Protein AF-A0A4D9DTS8-F1 (afdb_monomer_lite)

Radius of gyration: 18.16 Å; chains: 1; bounding box: 43×28×50 Å

Foldseek 3Di:
DCLQQVLLVVQLVCLCVCNFPNSDDDPLSVDGPLRDLVLLLQLQDPPDDLVSLCVSCVVSVHNGDSSNSVVSNVSSCVSLVVVVVVVVVVVVVVQVVVCVVVVHPDDDDDDDDDDPNVVRHPD

Organism: NCBI:txid55544

Structure (mmCIF, N/CA/C/O backbone):
data_AF-A0A4D9DTS8-F1
#
_entry.id   AF-A0A4D9DTS8-F1
#
loop_
_atom_site.group_PDB
_atom_site.id
_atom_site.type_symbol
_atom_site.label_atom_id
_atom_site.label_alt_id
_atom_site.label_comp_id
_atom_site.label_asym_id
_atom_site.label_entity_id
_atom_site.label_seq_id
_atom_site.pdbx_PDB_ins_code
_atom_site.Cartn_x
_atom_site.Cartn_y
_atom_site.Cartn_z
_atom_site.occupancy
_atom_site.B_iso_or_equiv
_atom_site.auth_seq_id
_atom_site.auth_comp_id
_atom_site.auth_asym_id
_atom_site.auth_atom_id
_atom_site.pdbx_PDB_model_num
ATOM 1 N N . MET A 1 1 ? 6.670 -9.315 1.916 1.00 65.88 1 MET A N 1
ATOM 2 C CA . MET A 1 1 ? 5.303 -8.903 2.324 1.00 65.88 1 MET A CA 1
ATOM 3 C C . MET A 1 1 ? 4.503 -8.641 1.056 1.00 65.88 1 MET A C 1
ATOM 5 O O . MET A 1 1 ? 5.071 -8.118 0.108 1.00 65.88 1 MET A O 1
ATOM 9 N N . TYR A 1 2 ? 3.218 -8.999 1.030 1.00 88.88 2 TYR A N 1
ATOM 10 C CA . TYR A 1 2 ? 2.423 -9.145 -0.199 1.00 88.88 2 TYR A CA 1
ATOM 11 C C . TYR A 1 2 ? 2.215 -7.872 -1.038 1.00 88.88 2 TYR A C 1
ATOM 13 O O . TYR A 1 2 ? 1.966 -7.985 -2.233 1.00 88.88 2 TYR A O 1
ATOM 21 N N . LEU A 1 3 ? 2.321 -6.671 -0.455 1.00 89.94 3 LEU A N 1
ATOM 22 C CA . LEU A 1 3 ? 2.078 -5.417 -1.188 1.00 89.94 3 LEU A CA 1
ATOM 23 C C . LEU A 1 3 ? 3.037 -5.232 -2.364 1.00 89.94 3 LEU A C 1
ATOM 25 O O . LEU A 1 3 ? 2.600 -4.887 -3.457 1.00 89.94 3 LEU A O 1
ATOM 29 N N . GLY A 1 4 ? 4.321 -5.529 -2.168 1.00 90.56 4 GLY A N 1
ATOM 30 C CA . GLY A 1 4 ? 5.299 -5.422 -3.246 1.00 90.56 4 GLY A CA 1
ATOM 31 C C . GLY A 1 4 ? 5.047 -6.418 -4.376 1.00 90.56 4 GLY A C 1
ATOM 32 O O . GLY A 1 4 ? 5.227 -6.087 -5.542 1.00 90.56 4 GLY A O 1
ATOM 33 N N . GLU A 1 5 ? 4.536 -7.606 -4.057 1.00 92.19 5 GLU A N 1
ATOM 34 C CA . GLU A 1 5 ? 4.154 -8.604 -5.058 1.00 92.19 5 GLU A CA 1
ATOM 35 C C . GLU A 1 5 ? 2.881 -8.197 -5.824 1.00 92.19 5 GLU A C 1
ATOM 37 O O . GLU A 1 5 ? 2.779 -8.437 -7.028 1.00 92.19 5 GLU A O 1
ATOM 42 N N . ILE A 1 6 ? 1.934 -7.517 -5.165 1.00 93.88 6 ILE A N 1
ATOM 43 C CA . ILE A 1 6 ? 0.775 -6.901 -5.831 1.00 93.88 6 ILE A CA 1
ATOM 44 C C . ILE A 1 6 ? 1.250 -5.821 -6.807 1.00 93.88 6 ILE A C 1
ATOM 46 O O . ILE A 1 6 ? 0.853 -5.849 -7.972 1.00 93.88 6 ILE A O 1
ATOM 50 N N . VAL A 1 7 ? 2.135 -4.920 -6.364 1.00 92.94 7 VAL A N 1
ATOM 51 C CA . VAL A 1 7 ? 2.742 -3.897 -7.230 1.00 92.94 7 VAL A CA 1
ATOM 52 C C . VAL A 1 7 ? 3.441 -4.560 -8.414 1.00 92.94 7 VAL A C 1
ATOM 54 O O . VAL A 1 7 ? 3.145 -4.223 -9.556 1.00 92.94 7 VAL A O 1
ATOM 57 N N . ARG A 1 8 ? 4.279 -5.578 -8.179 1.00 93.75 8 ARG A N 1
ATOM 58 C CA . ARG A 1 8 ? 4.989 -6.311 -9.239 1.00 93.75 8 ARG A CA 1
ATOM 59 C C . ARG A 1 8 ? 4.055 -6.823 -10.329 1.00 93.75 8 ARG A C 1
ATOM 61 O O . ARG A 1 8 ? 4.344 -6.666 -11.511 1.00 93.75 8 ARG A O 1
ATOM 68 N N . ARG A 1 9 ? 2.937 -7.439 -9.934 1.00 94.44 9 ARG A N 1
ATOM 69 C CA . ARG A 1 9 ? 1.952 -8.006 -10.865 1.00 94.44 9 ARG A CA 1
ATOM 70 C C . ARG A 1 9 ? 1.238 -6.929 -11.668 1.00 94.44 9 ARG A C 1
ATOM 72 O O . ARG A 1 9 ? 1.043 -7.118 -12.864 1.00 94.44 9 ARG A O 1
ATOM 79 N N . ILE A 1 10 ? 0.905 -5.802 -11.041 1.00 94.62 10 ILE A N 1
ATOM 80 C CA . ILE A 1 10 ? 0.331 -4.649 -11.744 1.00 94.62 10 ILE A CA 1
ATOM 81 C C . ILE A 1 10 ? 1.337 -4.102 -12.762 1.00 94.62 10 ILE A C 1
ATOM 83 O O . ILE A 1 10 ? 0.978 -3.893 -13.916 1.00 94.62 10 ILE A O 1
ATOM 87 N N . LEU A 1 11 ? 2.604 -3.933 -12.373 1.00 92.31 11 LEU A N 1
ATOM 88 C CA . LEU A 1 11 ? 3.646 -3.443 -13.277 1.00 92.31 11 LEU A CA 1
ATOM 89 C C . LEU A 1 11 ? 3.875 -4.399 -14.454 1.00 92.31 11 LEU A C 1
ATOM 91 O O . LEU A 1 11 ? 3.942 -3.936 -15.586 1.00 92.31 11 LEU A O 1
ATOM 95 N N . LEU A 1 12 ? 3.918 -5.717 -14.222 1.00 92.88 12 LEU A N 1
ATOM 96 C CA . LEU A 1 12 ? 4.011 -6.716 -15.296 1.00 92.88 12 LEU A CA 1
ATOM 97 C C . LEU A 1 12 ? 2.852 -6.614 -16.292 1.00 92.88 12 LEU A C 1
ATOM 99 O O . LEU A 1 12 ? 3.082 -6.659 -17.497 1.00 92.88 12 LEU A O 1
ATOM 103 N N . GLU A 1 13 ? 1.625 -6.457 -15.798 1.00 94.31 13 GLU A N 1
ATOM 104 C CA . GLU A 1 13 ? 0.429 -6.309 -16.630 1.00 94.31 13 GLU A CA 1
ATOM 105 C C . GLU A 1 13 ? 0.462 -5.006 -17.448 1.00 94.31 13 GLU A C 1
ATOM 107 O O . GLU A 1 13 ? 0.149 -4.997 -18.639 1.00 94.31 13 GLU A O 1
ATOM 112 N N . LEU A 1 14 ? 0.885 -3.897 -16.835 1.00 92.31 14 LEU A N 1
ATOM 113 C CA . LEU A 1 14 ? 1.051 -2.613 -17.521 1.00 92.31 14 LEU A CA 1
ATOM 114 C C . LEU A 1 14 ? 2.159 -2.674 -18.580 1.00 92.31 14 LEU A C 1
ATOM 116 O O . LEU A 1 14 ? 1.999 -2.126 -19.672 1.00 92.31 14 LEU A O 1
ATOM 120 N N . THR A 1 15 ? 3.255 -3.384 -18.303 1.00 91.75 15 THR A N 1
ATOM 121 C CA . THR A 1 15 ? 4.302 -3.651 -19.294 1.00 91.75 15 THR A CA 1
ATOM 122 C C . THR A 1 15 ? 3.789 -4.535 -20.425 1.00 91.75 15 THR A C 1
ATOM 124 O O . THR A 1 15 ? 4.039 -4.221 -21.582 1.00 91.75 15 THR A O 1
ATOM 127 N N . ALA A 1 16 ? 3.021 -5.589 -20.142 1.00 91.12 16 ALA A N 1
ATOM 128 C CA . ALA A 1 16 ? 2.430 -6.438 -21.180 1.00 91.12 16 ALA A CA 1
ATOM 129 C C . ALA A 1 16 ? 1.487 -5.652 -22.113 1.00 91.12 16 ALA A C 1
ATOM 131 O O . ALA A 1 16 ? 1.413 -5.940 -23.305 1.00 91.12 16 ALA A O 1
ATOM 132 N N . LYS A 1 17 ? 0.826 -4.612 -21.590 1.00 92.62 17 LYS A N 1
ATOM 133 C CA . LYS A 1 17 ? -0.008 -3.669 -22.357 1.00 92.62 17 LYS A CA 1
ATOM 134 C C . LYS A 1 17 ? 0.777 -2.574 -23.088 1.00 92.62 17 LYS A C 1
ATOM 136 O O . LYS A 1 17 ? 0.168 -1.744 -23.753 1.00 92.62 17 LYS A O 1
ATOM 141 N N . GLY A 1 18 ? 2.105 -2.541 -22.965 1.00 88.69 18 GLY A N 1
ATOM 142 C CA . GLY A 1 18 ? 2.956 -1.527 -23.595 1.00 88.69 18 GLY A CA 1
ATOM 143 C C . GLY A 1 18 ? 2.939 -0.155 -22.914 1.00 88.69 18 GLY A C 1
ATOM 144 O O . GLY A 1 18 ? 3.498 0.786 -23.466 1.00 88.69 18 GLY A O 1
ATOM 145 N N . LEU A 1 19 ? 2.331 -0.034 -21.728 1.00 89.25 19 LEU A N 1
ATOM 146 C CA . LEU A 1 19 ? 2.189 1.232 -20.992 1.00 89.25 19 LEU A CA 1
ATOM 147 C C . LEU A 1 19 ? 3.404 1.565 -20.115 1.00 89.25 19 LEU A C 1
ATOM 149 O O . LEU A 1 19 ? 3.557 2.706 -19.699 1.00 89.25 19 LEU A O 1
ATOM 153 N N . LEU A 1 20 ? 4.247 0.572 -19.822 1.00 88.94 20 LEU A N 1
ATOM 154 C CA . LEU A 1 20 ? 5.474 0.720 -19.036 1.00 88.94 20 LEU A CA 1
ATOM 155 C C . LEU A 1 20 ? 6.655 0.045 -19.727 1.00 88.94 20 LEU A C 1
ATOM 157 O O . LEU A 1 20 ? 6.481 -0.948 -20.440 1.00 88.94 20 LEU A O 1
ATOM 161 N N . PHE A 1 21 ? 7.862 0.559 -19.479 1.00 86.06 21 PHE A N 1
ATOM 162 C CA . PHE A 1 21 ? 9.140 -0.039 -19.901 1.00 86.06 21 PHE A CA 1
ATOM 163 C C . PHE A 1 21 ? 9.195 -0.366 -21.403 1.00 86.06 21 PHE A C 1
ATOM 165 O O . PHE A 1 21 ? 9.801 -1.353 -21.830 1.00 86.06 21 PHE A O 1
ATOM 172 N N . ARG A 1 22 ? 8.516 0.451 -22.223 1.00 84.81 22 ARG A N 1
ATOM 173 C CA . ARG A 1 22 ? 8.391 0.273 -23.684 1.00 84.81 22 ARG A CA 1
ATOM 174 C C . ARG A 1 22 ? 7.876 -1.117 -24.087 1.00 84.81 22 ARG A C 1
ATOM 176 O O . ARG A 1 22 ? 8.275 -1.656 -25.119 1.00 84.81 22 ARG A O 1
ATOM 183 N N . GLY A 1 23 ? 7.045 -1.727 -23.244 1.00 82.69 23 GLY A N 1
ATOM 184 C CA . GLY A 1 23 ? 6.477 -3.052 -23.482 1.00 82.69 23 GLY A CA 1
ATOM 185 C C . GLY A 1 23 ? 7.442 -4.222 -23.287 1.00 82.69 23 GLY A C 1
ATOM 186 O O . GLY A 1 23 ? 7.111 -5.352 -23.639 1.00 82.69 23 GLY A O 1
ATOM 187 N N . ARG A 1 24 ? 8.648 -3.983 -22.755 1.00 83.12 24 ARG A N 1
ATOM 188 C CA . ARG A 1 24 ? 9.663 -5.023 -22.552 1.00 83.12 24 ARG A CA 1
ATOM 189 C C . ARG A 1 24 ? 9.833 -5.304 -21.060 1.00 83.12 24 ARG A C 1
ATOM 191 O O . ARG A 1 24 ? 10.453 -4.498 -20.367 1.00 83.12 24 ARG A O 1
ATOM 198 N N . PRO A 1 25 ? 9.322 -6.435 -20.542 1.00 78.38 25 PRO A N 1
ATOM 199 C CA . PRO A 1 25 ? 9.526 -6.779 -19.143 1.00 78.38 25 PRO A CA 1
ATOM 200 C C . PRO A 1 25 ? 11.006 -7.063 -18.895 1.00 78.38 25 PRO A C 1
ATOM 202 O O . PRO A 1 25 ? 11.619 -7.876 -19.590 1.00 78.38 25 PRO A O 1
ATOM 205 N N . SER A 1 26 ? 11.587 -6.405 -17.891 1.00 82.94 26 SER A N 1
ATOM 206 C CA . SER A 1 26 ? 12.944 -6.728 -17.463 1.00 82.94 26 SER A CA 1
ATOM 207 C C . SER A 1 26 ? 12.963 -8.106 -16.777 1.00 82.94 26 SER A C 1
ATOM 209 O O . SER A 1 26 ? 11.991 -8.474 -16.105 1.00 82.94 26 SER A O 1
ATOM 211 N N . PRO A 1 27 ? 14.066 -8.873 -16.869 1.00 85.06 27 PRO A N 1
ATOM 212 C CA . PRO A 1 27 ? 14.201 -10.142 -16.147 1.00 85.06 27 PRO A CA 1
ATOM 213 C C . PRO A 1 27 ? 14.018 -9.973 -14.632 1.00 85.06 27 PRO A C 1
ATOM 215 O O . PRO A 1 27 ? 13.465 -10.839 -13.961 1.00 85.06 27 PRO A O 1
ATOM 218 N N . LYS A 1 28 ? 14.434 -8.815 -14.104 1.00 87.25 28 LYS A N 1
ATOM 219 C CA . LYS A 1 28 ? 14.284 -8.437 -12.697 1.00 87.25 28 LYS A CA 1
ATOM 220 C C . LYS A 1 28 ? 12.821 -8.275 -12.288 1.00 87.25 28 LYS A C 1
ATOM 222 O O . LYS A 1 28 ? 12.436 -8.759 -11.232 1.00 87.25 28 LYS A O 1
ATOM 227 N N . LEU A 1 29 ? 11.978 -7.686 -13.137 1.00 87.75 29 LEU A N 1
ATOM 228 C CA . LEU A 1 29 ? 10.546 -7.537 -12.852 1.00 87.75 29 LEU A CA 1
ATOM 229 C C . LEU A 1 29 ? 9.816 -8.893 -12.775 1.00 87.75 29 LEU A C 1
ATOM 231 O O . LEU A 1 29 ? 8.801 -9.036 -12.088 1.00 87.75 29 LEU A O 1
ATOM 235 N N . GLN A 1 30 ? 10.346 -9.914 -13.453 1.00 87.81 30 GLN A N 1
ATOM 236 C CA . GLN A 1 30 ? 9.820 -11.277 -13.387 1.00 87.81 30 GLN A CA 1
ATOM 237 C C . GLN A 1 30 ? 10.208 -12.004 -12.094 1.00 87.81 30 GLN A C 1
ATOM 239 O O . GLN A 1 30 ? 9.514 -12.949 -11.717 1.00 87.81 30 GLN A O 1
ATOM 244 N N . THR A 1 31 ? 11.251 -11.552 -11.390 1.00 90.25 31 THR A N 1
ATOM 245 C CA . THR A 1 31 ? 11.671 -12.118 -10.105 1.00 90.25 31 THR A CA 1
ATOM 246 C C . THR A 1 31 ? 10.621 -11.828 -9.023 1.00 90.25 31 THR A C 1
ATOM 248 O O . THR A 1 31 ? 10.352 -10.658 -8.738 1.00 90.25 31 THR A O 1
ATOM 251 N N . PRO A 1 32 ? 10.017 -12.861 -8.407 1.00 89.19 32 PRO A N 1
ATOM 252 C CA . PRO A 1 32 ? 9.108 -12.684 -7.277 1.00 89.19 32 PRO A CA 1
ATOM 253 C C . PRO A 1 32 ? 9.778 -11.943 -6.116 1.00 89.19 32 PRO A C 1
ATOM 255 O O . PRO A 1 32 ? 10.991 -12.040 -5.937 1.00 89.19 32 PRO A O 1
ATOM 258 N N . ASP A 1 33 ? 8.987 -11.210 -5.329 1.00 85.69 33 ASP A N 1
ATOM 259 C CA . ASP A 1 33 ? 9.443 -10.522 -4.108 1.00 85.69 33 ASP A CA 1
ATOM 260 C C . ASP A 1 33 ? 10.573 -9.484 -4.295 1.00 85.69 33 ASP A C 1
ATOM 262 O O . ASP A 1 33 ? 11.187 -9.040 -3.321 1.00 85.69 33 ASP A O 1
ATOM 266 N N . ILE A 1 34 ? 10.822 -9.027 -5.530 1.00 89.00 34 ILE A N 1
ATOM 267 C CA . ILE A 1 34 ? 11.806 -7.968 -5.809 1.00 89.00 34 ILE A CA 1
ATOM 268 C C . ILE A 1 34 ? 11.460 -6.644 -5.111 1.00 89.00 34 ILE A C 1
ATOM 270 O O . ILE A 1 34 ? 12.342 -5.933 -4.630 1.00 89.00 34 ILE A O 1
ATOM 274 N N . PHE A 1 35 ? 10.169 -6.329 -5.002 1.00 87.06 35 PHE A N 1
ATOM 275 C CA . PHE A 1 35 ? 9.694 -5.144 -4.300 1.00 87.06 35 PHE A CA 1
ATOM 276 C C . PHE A 1 35 ? 9.480 -5.464 -2.820 1.00 87.06 35 PHE A C 1
ATOM 278 O O . PHE A 1 35 ? 8.468 -6.028 -2.408 1.00 87.06 35 PHE A O 1
ATOM 285 N N . GLN A 1 36 ? 10.455 -5.100 -1.995 1.00 85.19 36 GLN A N 1
ATOM 286 C CA . GLN A 1 36 ? 10.352 -5.242 -0.544 1.00 85.19 36 GLN A CA 1
ATOM 287 C C . GLN A 1 36 ? 9.523 -4.109 0.075 1.00 85.19 36 GLN A C 1
ATOM 289 O O . GLN A 1 36 ? 9.410 -3.028 -0.488 1.00 85.19 36 GLN A O 1
ATOM 294 N N . THR A 1 37 ? 9.007 -4.306 1.290 1.00 79.69 37 THR A N 1
ATOM 295 C CA . THR A 1 37 ? 8.239 -3.275 2.018 1.00 79.69 37 THR A CA 1
ATOM 296 C C . THR A 1 37 ? 8.988 -1.943 2.123 1.00 79.69 37 THR A C 1
ATOM 298 O O . THR A 1 37 ? 8.391 -0.893 1.927 1.00 79.69 37 THR A O 1
ATOM 301 N N . LYS A 1 38 ? 10.309 -1.988 2.355 1.00 81.12 38 LYS A N 1
ATOM 302 C CA . LYS A 1 38 ? 11.164 -0.791 2.418 1.00 81.12 38 LYS A CA 1
ATOM 303 C C . LYS A 1 38 ? 11.102 0.053 1.143 1.00 81.12 38 LYS A C 1
ATOM 305 O O . LYS A 1 38 ? 11.179 1.266 1.218 1.00 81.12 38 LYS A O 1
ATOM 310 N N . PHE A 1 39 ? 10.938 -0.588 -0.011 1.00 82.12 39 PHE A N 1
ATOM 311 C CA . PHE A 1 39 ? 10.902 0.089 -1.299 1.00 82.12 39 PHE A CA 1
ATOM 312 C C . PHE A 1 39 ? 9.621 0.909 -1.470 1.00 82.12 39 PHE A C 1
ATOM 314 O O . PHE A 1 39 ? 9.694 2.035 -1.945 1.00 82.12 39 PHE A O 1
ATOM 321 N N . LEU A 1 40 ? 8.471 0.383 -1.027 1.00 81.06 40 LEU A N 1
ATOM 322 C CA . LEU A 1 40 ? 7.211 1.136 -1.027 1.00 81.06 40 LEU A CA 1
ATOM 323 C C . LEU A 1 40 ? 7.344 2.404 -0.174 1.00 81.06 40 LEU A C 1
ATOM 325 O O . LEU A 1 40 ? 7.103 3.503 -0.662 1.00 81.06 40 LEU A O 1
ATOM 329 N N . SER A 1 41 ? 7.858 2.258 1.051 1.00 81.75 41 SER A N 1
ATOM 330 C CA . SER A 1 41 ? 8.144 3.392 1.938 1.00 81.75 41 SER A CA 1
ATOM 331 C C . SER A 1 41 ? 9.104 4.407 1.306 1.00 81.75 41 SER A C 1
ATOM 333 O O . SER A 1 41 ? 8.884 5.611 1.399 1.00 81.75 41 SER A O 1
ATOM 335 N N . SER A 1 42 ? 10.157 3.934 0.632 1.00 81.69 42 SER A N 1
ATOM 336 C CA . SER A 1 42 ? 11.147 4.797 -0.014 1.00 81.69 42 SER A CA 1
ATOM 337 C C . SER A 1 42 ? 10.654 5.477 -1.287 1.00 81.69 42 SER A C 1
ATOM 339 O O . SER A 1 42 ? 11.237 6.483 -1.645 1.00 81.69 42 SER A O 1
ATOM 341 N N . ILE A 1 43 ? 9.641 4.972 -1.993 1.00 82.00 43 ILE A N 1
ATOM 342 C CA . ILE A 1 43 ? 9.098 5.637 -3.193 1.00 82.00 43 ILE A CA 1
ATOM 343 C C . ILE A 1 43 ? 8.034 6.672 -2.841 1.00 82.00 43 ILE A C 1
ATOM 345 O O . ILE A 1 43 ? 7.866 7.662 -3.556 1.00 82.00 43 ILE A O 1
ATOM 349 N N . GLU A 1 44 ? 7.316 6.450 -1.746 1.00 77.50 44 GLU A N 1
ATOM 350 C CA . GLU A 1 44 ? 6.203 7.304 -1.348 1.00 77.50 44 GLU A CA 1
ATOM 351 C C . GLU A 1 44 ? 6.621 8.470 -0.448 1.00 77.50 44 GLU A C 1
ATOM 353 O O . GLU A 1 44 ? 5.786 9.323 -0.161 1.00 77.50 44 GLU A O 1
ATOM 358 N N . SER A 1 45 ? 7.890 8.544 -0.024 1.00 77.62 45 SER A N 1
ATOM 359 C CA . SER A 1 45 ? 8.360 9.595 0.886 1.00 77.62 45 SER A CA 1
ATOM 360 C C . SER A 1 45 ? 8.137 10.996 0.306 1.00 77.62 45 SER A C 1
ATOM 362 O O . SER A 1 45 ? 8.528 11.306 -0.826 1.00 77.62 45 SER A O 1
ATOM 364 N N . ASP A 1 46 ? 7.541 11.862 1.121 1.00 63.69 46 ASP A N 1
ATOM 365 C CA . ASP A 1 46 ? 7.264 13.250 0.768 1.00 63.69 46 ASP A CA 1
ATOM 366 C C . ASP A 1 46 ? 8.553 14.009 0.418 1.00 63.69 46 ASP A C 1
ATOM 368 O O . ASP A 1 46 ? 9.604 13.821 1.032 1.00 63.69 46 ASP A O 1
ATOM 372 N N . GLY A 1 47 ? 8.481 14.866 -0.605 1.00 63.34 47 GLY A N 1
ATOM 373 C CA . GLY A 1 47 ? 9.617 15.679 -1.056 1.00 63.34 47 GLY A CA 1
ATOM 374 C C . GLY A 1 47 ? 10.652 14.953 -1.924 1.00 63.34 47 GLY A C 1
ATOM 375 O O . GLY A 1 47 ? 11.601 15.597 -2.373 1.00 63.34 47 GLY A O 1
ATOM 376 N N . LEU A 1 48 ? 10.479 13.657 -2.216 1.00 68.25 48 LEU A N 1
ATOM 377 C CA . LEU A 1 48 ? 11.350 12.962 -3.165 1.00 68.25 48 LEU A CA 1
ATOM 378 C C . LEU A 1 48 ? 11.214 13.546 -4.570 1.00 68.25 48 LEU A C 1
ATOM 380 O O . LEU A 1 48 ? 10.134 13.560 -5.171 1.00 68.25 48 LEU A O 1
ATOM 384 N N . ALA A 1 49 ? 12.346 13.972 -5.124 1.00 74.00 49 ALA A N 1
ATOM 385 C CA . ALA A 1 49 ? 12.430 14.313 -6.530 1.00 74.00 49 ALA A CA 1
ATOM 386 C C . ALA A 1 49 ? 12.221 13.042 -7.365 1.00 74.00 49 ALA A C 1
ATOM 388 O O . ALA A 1 49 ? 12.745 11.980 -7.027 1.00 74.00 49 ALA A O 1
ATOM 389 N N . LEU A 1 50 ? 11.542 13.150 -8.512 1.00 75.56 50 LEU A N 1
ATOM 390 C CA . LEU A 1 50 ? 11.348 12.021 -9.441 1.00 75.56 50 LEU A CA 1
ATOM 391 C C . LEU A 1 50 ? 12.666 11.310 -9.790 1.00 75.56 50 LEU A C 1
ATOM 393 O O . LEU A 1 50 ? 12.696 10.098 -9.969 1.00 75.56 50 LEU A O 1
ATOM 397 N N . ARG A 1 51 ? 13.779 12.052 -9.793 1.00 76.50 51 ARG A N 1
ATOM 398 C CA . ARG A 1 51 ? 15.131 11.523 -9.999 1.00 76.50 51 ARG A CA 1
ATOM 399 C C . ARG A 1 51 ? 15.553 10.487 -8.950 1.00 76.50 51 ARG A C 1
ATOM 401 O O . ARG A 1 51 ? 16.257 9.545 -9.291 1.00 76.50 51 ARG A O 1
ATOM 408 N N . GLN A 1 52 ? 15.142 10.651 -7.696 1.00 79.81 52 GLN A N 1
ATOM 409 C CA . GLN A 1 52 ? 15.442 9.695 -6.627 1.00 79.81 52 GLN A CA 1
ATOM 410 C C . GLN A 1 52 ? 14.603 8.424 -6.780 1.00 79.81 52 GLN A C 1
ATOM 412 O O . GLN A 1 52 ? 15.129 7.334 -6.601 1.00 79.81 52 GLN A O 1
ATOM 417 N N . VAL A 1 53 ? 13.341 8.545 -7.204 1.00 82.25 53 VAL A N 1
ATOM 418 C CA . VAL A 1 53 ? 12.500 7.383 -7.539 1.00 82.25 53 VAL A CA 1
ATOM 419 C C . VAL A 1 53 ? 13.111 6.594 -8.701 1.00 82.25 53 VAL A C 1
ATOM 421 O O . VAL A 1 53 ? 13.217 5.372 -8.609 1.00 82.25 53 VAL A O 1
ATOM 424 N N . CYS A 1 54 ? 13.594 7.280 -9.747 1.00 83.06 54 CYS A N 1
ATOM 425 C CA . CYS A 1 54 ? 14.345 6.637 -10.828 1.00 83.06 54 CYS A CA 1
ATOM 426 C C . CYS A 1 54 ? 15.577 5.892 -10.295 1.00 83.06 54 CYS A C 1
ATOM 428 O O . CYS A 1 54 ? 15.768 4.734 -10.642 1.00 83.06 54 CYS A O 1
ATOM 430 N N . ALA A 1 55 ? 16.377 6.517 -9.423 1.00 84.69 55 ALA A N 1
ATOM 431 C CA . ALA A 1 55 ? 17.576 5.891 -8.863 1.00 84.69 55 ALA A CA 1
ATOM 432 C C . ALA A 1 55 ? 17.252 4.616 -8.064 1.00 84.69 55 ALA A C 1
ATOM 434 O O . ALA A 1 55 ? 17.897 3.591 -8.258 1.00 84.69 55 ALA A O 1
ATOM 435 N N . ILE A 1 56 ? 16.207 4.636 -7.230 1.00 85.38 56 ILE A N 1
ATOM 436 C CA . ILE A 1 56 ? 15.773 3.453 -6.467 1.00 85.38 56 ILE A CA 1
ATOM 437 C C . ILE A 1 56 ? 15.310 2.332 -7.419 1.00 85.38 56 ILE A C 1
ATOM 439 O O . ILE A 1 56 ? 15.578 1.152 -7.188 1.00 85.38 56 ILE A O 1
ATOM 443 N N . LEU A 1 57 ? 14.617 2.675 -8.507 1.00 86.00 57 LEU A N 1
ATOM 444 C CA . LEU A 1 57 ? 14.193 1.710 -9.526 1.00 86.00 57 LEU A CA 1
ATOM 445 C C . LEU A 1 57 ? 15.383 1.123 -10.301 1.00 86.00 57 LEU A C 1
ATOM 447 O O . LEU A 1 57 ? 15.421 -0.085 -10.549 1.00 86.00 57 LEU A O 1
ATOM 451 N N . GLU A 1 58 ? 16.375 1.948 -10.625 1.00 86.19 58 GLU A N 1
ATOM 452 C CA . GLU A 1 58 ? 17.625 1.519 -11.253 1.00 86.19 58 GLU A CA 1
ATOM 453 C C . GLU A 1 58 ? 18.443 0.600 -10.334 1.00 86.19 58 GLU A C 1
ATOM 455 O O . GLU A 1 58 ? 18.977 -0.404 -10.807 1.00 86.19 58 GLU A O 1
ATOM 460 N N . GLU A 1 59 ? 18.475 0.857 -9.021 1.00 85.88 59 GLU A N 1
ATOM 461 C CA . GL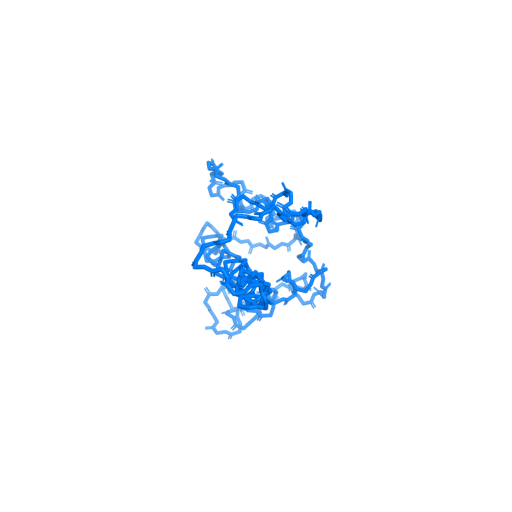U A 1 59 ? 19.102 -0.026 -8.022 1.00 85.88 59 GLU A CA 1
ATOM 462 C C . GLU A 1 59 ? 18.447 -1.416 -7.967 1.00 85.88 59 GLU A C 1
ATOM 464 O O . GLU A 1 59 ? 19.120 -2.421 -7.725 1.00 85.88 59 GLU A O 1
ATOM 469 N N . LEU A 1 60 ? 17.145 -1.508 -8.257 1.00 83.75 60 LEU A N 1
ATOM 470 C CA . LEU A 1 60 ? 16.453 -2.790 -8.427 1.00 83.75 60 LEU A CA 1
ATOM 471 C C . LEU A 1 60 ? 16.758 -3.475 -9.772 1.00 83.75 60 LEU A C 1
ATOM 473 O O . LEU A 1 60 ? 16.306 -4.596 -10.022 1.00 83.75 60 LEU A O 1
ATOM 477 N N . GLY A 1 61 ? 17.541 -2.838 -10.642 1.00 84.19 61 GLY A N 1
ATOM 478 C CA . GLY A 1 61 ? 17.855 -3.318 -11.983 1.00 84.19 61 GLY A CA 1
ATOM 479 C C . GLY A 1 61 ? 16.705 -3.123 -12.971 1.00 84.19 61 GLY A C 1
ATOM 480 O O . GLY A 1 61 ? 16.566 -3.906 -13.915 1.00 84.19 61 GLY A O 1
ATOM 481 N N . LEU A 1 62 ? 15.854 -2.119 -12.742 1.00 85.25 62 LEU A N 1
ATOM 482 C CA . LEU A 1 62 ? 14.804 -1.711 -13.668 1.00 85.25 62 LEU A CA 1
ATOM 483 C C . LEU A 1 62 ? 15.280 -0.481 -14.442 1.00 85.25 62 LEU A C 1
ATOM 485 O O . LEU A 1 62 ? 15.575 0.557 -13.861 1.00 85.25 62 LEU A O 1
ATOM 489 N N . HIS A 1 63 ? 15.342 -0.589 -15.767 1.00 81.50 63 HIS A N 1
ATOM 490 C CA . HIS A 1 63 ? 15.601 0.568 -16.619 1.00 81.50 63 HIS A CA 1
ATOM 491 C C . HIS A 1 63 ? 14.298 1.331 -16.830 1.00 81.50 63 HIS A C 1
ATOM 493 O O . HIS A 1 63 ? 13.421 0.867 -17.561 1.00 81.50 63 HIS A O 1
ATOM 499 N N . VAL A 1 64 ? 14.178 2.477 -16.166 1.00 83.44 64 VAL A N 1
ATOM 500 C CA . VAL A 1 64 ? 12.948 3.272 -16.120 1.00 83.44 64 VAL A CA 1
ATOM 501 C C . VAL A 1 64 ? 13.182 4.662 -16.695 1.00 83.44 64 VAL A C 1
ATOM 503 O O . VAL A 1 64 ? 14.255 5.243 -16.549 1.00 83.44 64 VAL A O 1
ATOM 506 N N . THR A 1 65 ? 12.177 5.209 -17.370 1.00 85.19 65 THR A N 1
ATOM 507 C CA . THR A 1 65 ? 12.151 6.630 -17.733 1.00 85.19 65 THR A CA 1
ATOM 508 C C . THR A 1 65 ? 11.542 7.459 -16.599 1.00 85.19 65 THR A C 1
ATOM 510 O O . THR A 1 65 ? 10.893 6.921 -15.703 1.00 85.19 65 THR A O 1
ATOM 513 N N . CYS A 1 66 ? 11.701 8.787 -16.634 1.00 80.38 66 CYS A N 1
ATOM 514 C CA . CYS A 1 66 ? 11.019 9.666 -15.676 1.00 80.38 66 CYS A CA 1
ATOM 515 C C . CYS A 1 66 ? 9.489 9.494 -15.712 1.00 80.38 66 CYS A C 1
ATOM 517 O O . CYS A 1 66 ? 8.851 9.600 -14.669 1.00 80.38 66 CYS A O 1
ATOM 519 N N . GLU A 1 67 ? 8.913 9.208 -16.885 1.00 84.88 67 GLU A N 1
ATOM 520 C CA . GLU A 1 67 ? 7.476 8.947 -17.048 1.00 84.88 67 GLU A CA 1
ATOM 521 C C . GLU A 1 67 ? 7.065 7.612 -16.413 1.00 84.88 67 GLU A C 1
ATOM 523 O O . GLU A 1 67 ? 6.086 7.564 -15.668 1.00 84.88 67 GLU A O 1
ATOM 528 N N . ASP A 1 68 ? 7.855 6.549 -16.623 1.00 87.81 68 ASP A N 1
ATOM 529 C CA . ASP A 1 68 ? 7.627 5.254 -15.968 1.00 87.81 68 ASP A CA 1
ATOM 530 C C . ASP A 1 68 ? 7.644 5.405 -14.437 1.00 87.81 68 ASP A C 1
ATOM 532 O O . ASP A 1 68 ? 6.808 4.830 -13.744 1.00 87.81 68 ASP A O 1
ATOM 536 N N . SER A 1 69 ? 8.562 6.213 -13.895 1.00 86.31 69 SER A N 1
ATOM 537 C CA . SER A 1 69 ? 8.688 6.444 -12.449 1.00 86.31 69 SER A CA 1
ATOM 538 C C . SER A 1 69 ? 7.459 7.108 -11.828 1.00 86.31 69 SER A C 1
ATOM 540 O O . SER A 1 69 ? 7.117 6.801 -10.685 1.00 86.31 69 SER A O 1
ATOM 542 N N . VAL A 1 70 ? 6.770 7.986 -12.567 1.00 88.31 70 VAL A N 1
ATOM 543 C CA . VAL A 1 70 ? 5.501 8.582 -12.117 1.00 88.31 70 VAL A CA 1
ATOM 544 C C . VAL A 1 70 ? 4.432 7.498 -12.009 1.00 88.31 70 VAL A C 1
ATOM 546 O O . VAL A 1 70 ? 3.814 7.348 -10.960 1.00 88.31 70 VAL A O 1
ATOM 549 N N . LEU A 1 71 ? 4.266 6.689 -13.058 1.00 89.69 71 LEU A N 1
ATOM 550 C CA . LEU A 1 71 ? 3.297 5.591 -13.074 1.00 89.69 71 LEU A CA 1
ATOM 551 C C . LEU A 1 71 ? 3.574 4.553 -11.982 1.00 89.69 71 LEU A C 1
ATOM 553 O O . LEU A 1 71 ? 2.648 4.101 -11.311 1.00 89.69 71 LEU A O 1
ATOM 557 N N . VAL A 1 72 ? 4.840 4.188 -11.768 1.00 90.06 72 VAL A N 1
ATOM 558 C CA . VAL A 1 72 ? 5.215 3.256 -10.698 1.00 90.06 72 VAL A CA 1
ATOM 559 C C . VAL A 1 72 ? 4.850 3.826 -9.327 1.00 90.06 72 VAL A C 1
ATOM 561 O O . VAL A 1 72 ? 4.295 3.100 -8.501 1.00 90.06 72 VAL A O 1
ATOM 564 N N . ARG A 1 73 ? 5.107 5.118 -9.087 1.00 88.88 73 ARG A N 1
ATOM 565 C CA . ARG A 1 73 ? 4.735 5.783 -7.833 1.00 88.88 73 ARG A CA 1
ATOM 566 C C . ARG A 1 73 ? 3.222 5.770 -7.607 1.00 88.88 73 ARG A C 1
ATOM 568 O O . ARG A 1 73 ? 2.792 5.407 -6.517 1.00 88.88 73 ARG A O 1
ATOM 575 N N . GLU A 1 74 ? 2.432 6.095 -8.627 1.00 90.44 74 GLU A N 1
ATOM 576 C CA . GLU A 1 74 ? 0.963 6.058 -8.558 1.00 90.44 74 GLU A CA 1
ATOM 577 C C . GLU A 1 74 ? 0.441 4.652 -8.224 1.00 90.44 74 GLU A C 1
ATOM 579 O O . GLU A 1 74 ? -0.447 4.482 -7.386 1.00 90.44 74 GLU A O 1
ATOM 584 N N . VAL A 1 75 ? 1.028 3.613 -8.830 1.00 92.38 75 VAL A N 1
ATOM 585 C CA . VAL A 1 75 ? 0.674 2.218 -8.529 1.00 92.38 75 VAL A CA 1
ATOM 586 C C . VAL A 1 75 ? 0.992 1.864 -7.075 1.00 92.38 75 VAL A C 1
ATOM 588 O O . VAL A 1 75 ? 0.152 1.248 -6.413 1.00 92.38 75 VAL A O 1
ATOM 591 N N . CYS A 1 76 ? 2.168 2.245 -6.567 1.00 90.56 76 CYS A N 1
ATOM 592 C CA . CYS A 1 76 ? 2.532 2.032 -5.163 1.00 90.56 76 CYS A CA 1
ATOM 593 C C . CYS A 1 76 ? 1.511 2.693 -4.228 1.00 90.56 76 CYS A C 1
ATOM 595 O O . CYS A 1 76 ? 0.888 1.991 -3.426 1.00 90.56 76 CYS A O 1
ATOM 597 N N . GLN A 1 77 ? 1.232 3.984 -4.440 1.00 89.56 77 GLN A N 1
ATOM 598 C CA . GLN A 1 77 ? 0.299 4.758 -3.619 1.00 89.56 77 GLN A CA 1
ATOM 599 C C . GLN A 1 77 ? -1.110 4.164 -3.632 1.00 89.56 77 GLN A C 1
ATOM 601 O O . GLN A 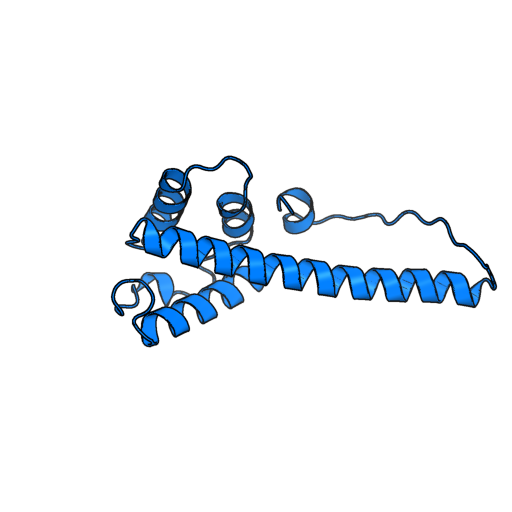1 77 ? -1.745 4.027 -2.586 1.00 89.56 77 GLN A O 1
ATOM 606 N N . ALA A 1 78 ? -1.612 3.751 -4.799 1.00 92.81 78 ALA A N 1
ATOM 607 C CA . ALA A 1 78 ? -2.925 3.123 -4.907 1.00 92.81 78 ALA A CA 1
ATOM 608 C C . ALA A 1 78 ? -3.004 1.809 -4.108 1.00 92.81 78 ALA A C 1
ATOM 610 O O . ALA A 1 78 ? -3.995 1.544 -3.417 1.00 92.81 78 ALA A O 1
ATOM 611 N N . VAL A 1 79 ? -1.956 0.983 -4.177 1.00 92.62 79 VAL A N 1
ATOM 612 C CA . VAL A 1 79 ? -1.885 -0.290 -3.450 1.00 92.62 79 VAL A CA 1
ATOM 613 C C . VAL A 1 79 ? -1.776 -0.059 -1.943 1.00 92.62 79 VAL A C 1
ATOM 615 O O . VAL A 1 79 ? -2.516 -0.698 -1.185 1.00 92.62 79 VAL A O 1
ATOM 618 N N . ALA A 1 80 ? -0.900 0.849 -1.510 1.00 90.38 80 ALA A N 1
ATOM 619 C CA . ALA A 1 80 ? -0.700 1.182 -0.107 1.00 90.38 80 ALA A CA 1
ATOM 620 C C . ALA A 1 80 ? -1.957 1.798 0.516 1.00 90.38 80 ALA A C 1
ATOM 622 O O . ALA A 1 80 ? -2.446 1.308 1.537 1.00 90.38 80 ALA A O 1
ATOM 623 N N . ARG A 1 81 ? -2.571 2.777 -0.159 1.00 91.25 81 ARG A N 1
ATOM 624 C CA . ARG A 1 81 ? -3.818 3.415 0.281 1.00 91.25 81 ARG A CA 1
ATOM 625 C C . ARG A 1 81 ? -4.946 2.409 0.455 1.00 91.25 81 ARG A C 1
ATOM 627 O O . ARG A 1 81 ? -5.645 2.433 1.466 1.00 91.25 81 ARG A O 1
ATOM 634 N N . ARG A 1 82 ? -5.117 1.488 -0.499 1.00 94.94 82 ARG A N 1
ATOM 635 C CA . ARG A 1 82 ? -6.125 0.426 -0.380 1.00 94.94 82 ARG A CA 1
ATOM 636 C C . ARG A 1 82 ? -5.846 -0.472 0.827 1.00 94.94 82 ARG A C 1
ATOM 638 O O . ARG A 1 82 ? -6.778 -0.841 1.537 1.00 94.94 82 ARG A O 1
ATOM 645 N N . ALA A 1 83 ? -4.584 -0.827 1.067 1.00 92.25 83 ALA A N 1
ATOM 646 C CA . ALA A 1 83 ? -4.207 -1.636 2.223 1.00 92.25 83 ALA A CA 1
ATOM 647 C C . ALA A 1 83 ? -4.520 -0.918 3.547 1.00 92.25 83 ALA A C 1
ATOM 649 O O . ALA A 1 83 ? -5.106 -1.527 4.445 1.00 92.25 83 ALA A O 1
ATOM 650 N N . ALA A 1 84 ? -4.211 0.378 3.638 1.00 91.62 84 ALA A N 1
ATOM 651 C CA . ALA A 1 84 ? -4.527 1.211 4.794 1.00 91.62 84 ALA A CA 1
ATOM 652 C C . ALA A 1 84 ? -6.043 1.313 5.031 1.00 91.62 84 ALA A C 1
ATOM 654 O O . ALA A 1 84 ? -6.502 1.124 6.154 1.00 91.62 84 ALA A O 1
ATOM 655 N N . GLN A 1 85 ? -6.842 1.520 3.979 1.00 94.69 85 GLN A N 1
ATOM 656 C CA . GLN A 1 85 ? -8.305 1.590 4.078 1.00 94.69 85 GLN A CA 1
ATOM 657 C C . GLN A 1 85 ? -8.934 0.273 4.543 1.00 94.69 85 GLN A C 1
ATOM 659 O O . GLN A 1 85 ? -9.814 0.285 5.401 1.00 94.69 85 GLN A O 1
ATOM 664 N N . LEU A 1 86 ? -8.472 -0.865 4.015 1.00 95.88 86 LEU A N 1
ATOM 665 C CA . LEU A 1 86 ? -8.942 -2.183 4.452 1.00 95.88 86 LEU A CA 1
ATOM 666 C C . LEU A 1 86 ? -8.593 -2.443 5.923 1.00 95.88 86 LEU A C 1
ATOM 668 O O . LEU A 1 86 ? -9.426 -2.950 6.673 1.00 95.88 86 LEU A O 1
ATOM 672 N N . CYS A 1 87 ? -7.389 -2.052 6.349 1.00 94.31 87 CYS A N 1
ATOM 673 C CA . CYS A 1 87 ? -6.983 -2.121 7.751 1.00 94.31 87 CYS A CA 1
ATOM 674 C C . CYS A 1 87 ? -7.863 -1.217 8.632 1.00 94.31 87 CYS A C 1
ATOM 676 O O . CYS A 1 87 ? -8.396 -1.665 9.647 1.00 94.31 87 CYS A O 1
ATOM 678 N N . GLY A 1 88 ? -8.091 0.028 8.206 1.00 95.19 88 GLY A N 1
ATOM 679 C CA . GLY A 1 88 ? -8.941 0.989 8.903 1.00 95.19 88 GLY A CA 1
ATOM 680 C C . GLY A 1 88 ? -10.382 0.505 9.060 1.00 95.19 88 GLY A C 1
ATOM 681 O O . GLY A 1 88 ? -10.941 0.621 10.145 1.00 95.19 88 GLY A O 1
ATOM 682 N N . ALA A 1 89 ? -10.962 -0.113 8.027 1.00 97.44 89 ALA A N 1
ATOM 683 C CA . ALA A 1 89 ? -12.297 -0.707 8.102 1.00 97.44 89 ALA A CA 1
ATOM 684 C C . ALA A 1 89 ? -12.374 -1.838 9.143 1.00 97.44 89 ALA A C 1
ATOM 686 O O . ALA A 1 89 ? -13.345 -1.922 9.894 1.00 97.44 89 ALA A O 1
ATOM 687 N N . ALA A 1 90 ? -11.338 -2.680 9.232 1.00 96.56 90 ALA A N 1
ATOM 688 C CA . ALA A 1 90 ? -11.273 -3.738 10.237 1.00 96.56 90 ALA A CA 1
ATOM 689 C C . ALA A 1 90 ? -11.174 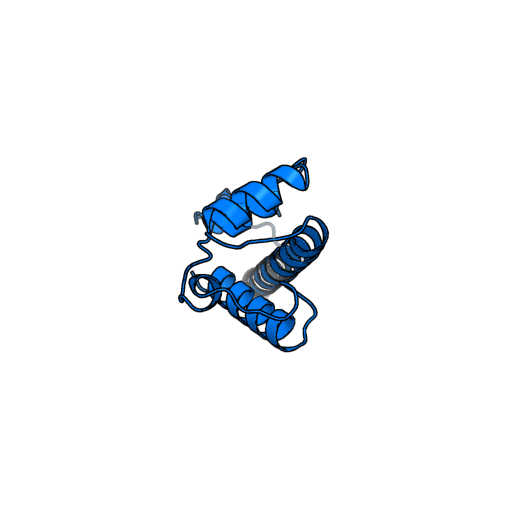-3.169 11.662 1.00 96.56 90 ALA A C 1
ATOM 691 O O . ALA A 1 90 ? -11.908 -3.602 12.551 1.00 96.56 90 ALA A O 1
ATOM 692 N N . VAL A 1 91 ? -10.315 -2.167 11.880 1.00 96.50 91 VAL A N 1
ATOM 693 C CA . VAL A 1 91 ? -10.194 -1.492 13.182 1.00 96.50 91 VAL A CA 1
ATOM 694 C C . VAL A 1 91 ? -11.503 -0.794 13.556 1.00 96.50 91 VAL A C 1
ATOM 696 O O . VAL A 1 91 ? -11.964 -0.945 14.686 1.00 96.50 91 VAL A O 1
ATOM 699 N N . ALA A 1 92 ? -12.142 -0.101 12.611 1.00 97.06 92 ALA A N 1
ATOM 700 C CA . ALA A 1 92 ? -13.436 0.541 12.821 1.00 97.06 92 ALA A CA 1
ATOM 701 C C . ALA A 1 92 ? -14.504 -0.473 13.253 1.00 97.06 92 ALA A C 1
ATOM 703 O O . ALA A 1 92 ? -15.200 -0.235 14.235 1.00 97.06 92 ALA A O 1
ATOM 704 N N . ALA A 1 93 ? -14.581 -1.636 12.596 1.00 98.00 93 ALA A N 1
ATOM 705 C CA . ALA A 1 93 ? -15.518 -2.693 12.970 1.00 98.00 93 ALA A CA 1
ATOM 706 C C . ALA A 1 93 ? -15.274 -3.225 14.395 1.00 98.00 93 ALA A C 1
ATOM 708 O O . ALA A 1 93 ? -16.225 -3.456 15.141 1.00 98.00 93 ALA A O 1
ATOM 709 N N . VAL A 1 94 ? -14.011 -3.393 14.802 1.00 98.00 94 VAL A N 1
ATOM 710 C CA . VAL A 1 94 ? -13.662 -3.836 16.164 1.00 98.00 94 VAL A CA 1
ATOM 711 C C . VAL A 1 94 ? -14.054 -2.788 17.205 1.00 98.00 94 VAL A C 1
ATOM 713 O O . VAL A 1 94 ? -14.679 -3.126 18.210 1.00 98.00 94 VAL A O 1
ATOM 716 N N . VAL A 1 95 ? -13.708 -1.520 16.971 1.00 97.50 95 VAL A N 1
ATOM 717 C CA . VAL A 1 95 ? -14.027 -0.416 17.888 1.00 97.50 95 VAL A CA 1
ATOM 718 C C . VAL A 1 95 ? -15.539 -0.237 18.015 1.00 97.50 95 VAL A C 1
ATOM 720 O O . VAL A 1 95 ? -16.049 -0.120 19.130 1.00 97.50 95 VAL A O 1
ATOM 723 N N . GLU A 1 96 ? -16.263 -0.307 16.900 1.00 97.62 96 GLU A N 1
ATOM 724 C CA . GLU A 1 96 ? -17.719 -0.199 16.883 1.00 97.62 96 GLU A CA 1
ATOM 725 C C . GLU A 1 96 ? -18.374 -1.356 17.639 1.00 97.62 96 GLU A C 1
ATOM 727 O O . GLU A 1 96 ? -19.238 -1.142 18.490 1.00 97.62 96 GLU A O 1
ATOM 732 N N . LYS A 1 97 ? -17.875 -2.583 17.450 1.00 97.88 97 LYS A N 1
ATOM 733 C CA . LYS A 1 97 ? -18.368 -3.739 18.201 1.00 97.88 97 LYS A CA 1
ATOM 734 C C . LYS A 1 97 ? -18.162 -3.583 19.710 1.00 97.88 97 LYS A C 1
ATOM 736 O O . LYS A 1 97 ? -19.026 -3.970 20.497 1.00 97.88 97 LYS A O 1
ATOM 741 N N . ILE A 1 98 ? -17.033 -3.015 20.138 1.00 97.88 98 ILE A N 1
ATOM 742 C CA . ILE A 1 98 ? -16.773 -2.724 21.557 1.00 97.88 98 ILE A CA 1
ATOM 743 C C . ILE A 1 98 ? -17.749 -1.659 22.079 1.00 97.88 98 ILE A C 1
ATOM 745 O O . ILE A 1 98 ? -18.248 -1.804 23.197 1.00 97.88 98 ILE A O 1
ATOM 749 N N . ARG A 1 99 ? -18.033 -0.617 21.285 1.00 98.06 99 ARG A N 1
ATOM 750 C CA . ARG A 1 99 ? -18.975 0.459 21.630 1.00 98.06 99 A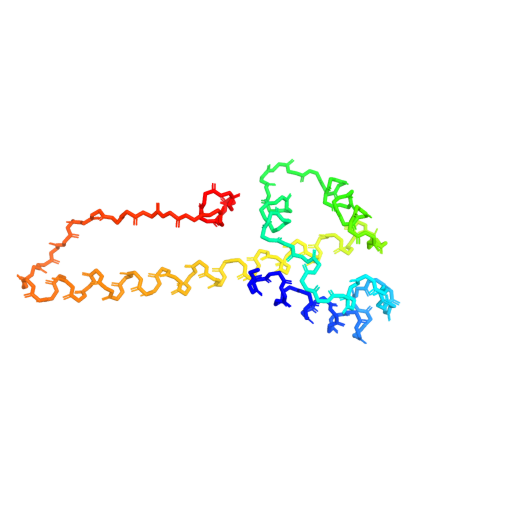RG A CA 1
ATOM 751 C C . ARG A 1 99 ? -20.384 -0.092 21.851 1.00 98.06 99 ARG A C 1
ATOM 753 O O . ARG A 1 99 ? -20.962 0.137 22.914 1.00 98.06 99 ARG A O 1
ATOM 760 N N . GLU A 1 100 ? -20.890 -0.870 20.894 1.00 98.06 100 GLU A N 1
ATOM 761 C CA . GLU A 1 100 ? -22.208 -1.512 20.960 1.00 98.06 100 GLU A CA 1
ATOM 762 C C . GLU A 1 100 ? -22.325 -2.466 22.151 1.00 98.06 100 GLU A C 1
ATOM 764 O O . GLU A 1 100 ? -23.287 -2.395 22.911 1.00 98.06 100 GLU A O 1
ATOM 769 N N . ASN A 1 101 ? -21.321 -3.325 22.365 1.00 97.88 101 ASN A N 1
ATOM 770 C CA . ASN A 1 101 ? -21.331 -4.298 23.462 1.00 97.88 101 ASN A CA 1
ATOM 771 C C . ASN A 1 101 ? -21.382 -3.638 24.850 1.00 97.88 101 ASN A C 1
ATOM 773 O O . ASN A 1 101 ? -21.824 -4.265 25.809 1.00 97.88 101 ASN A O 1
ATOM 777 N N . ARG A 1 102 ? -20.900 -2.396 24.971 1.00 97.25 102 ARG A N 1
ATOM 778 C CA . ARG A 1 102 ? -20.938 -1.614 26.214 1.00 97.25 102 ARG A CA 1
ATOM 779 C C . ARG A 1 102 ? -22.142 -0.669 26.292 1.00 97.25 102 ARG A C 1
ATOM 781 O O . ARG A 1 102 ? -22.283 0.012 27.301 1.00 97.25 102 ARG A O 1
ATOM 788 N N . GLY A 1 103 ? -22.982 -0.611 25.253 1.00 97.19 103 GLY A N 1
ATOM 789 C CA . GLY A 1 103 ? -24.148 0.275 25.193 1.00 97.19 103 GLY A CA 1
ATOM 790 C C . GLY A 1 103 ? -23.797 1.766 25.235 1.00 97.19 103 GLY A C 1
ATOM 791 O O . GLY A 1 103 ? -24.567 2.555 25.772 1.00 97.19 103 GLY A O 1
ATOM 792 N N . LEU A 1 104 ? -22.621 2.155 24.733 1.00 96.69 104 LEU A N 1
ATOM 793 C CA . LEU A 1 104 ? -22.133 3.535 24.807 1.00 96.69 104 LEU A CA 1
ATOM 794 C C . LEU A 1 104 ? -22.543 4.326 23.563 1.00 96.69 104 LEU A C 1
ATOM 796 O O . LEU A 1 104 ? -22.339 3.852 22.451 1.00 96.69 104 LEU A O 1
ATOM 800 N N . GLU A 1 105 ? -23.022 5.561 23.711 1.00 95.38 105 GLU A N 1
ATOM 801 C CA . GLU A 1 105 ? -23.238 6.451 22.555 1.00 95.38 105 GLU A CA 1
ATOM 802 C C . GLU A 1 105 ? -21.915 6.875 21.900 1.00 95.38 105 GLU A C 1
ATOM 804 O O . GLU A 1 105 ? -21.817 6.940 20.678 1.00 95.38 105 GLU A O 1
ATOM 809 N N . GLN A 1 106 ? -20.869 7.092 22.704 1.00 95.56 106 GLN A N 1
ATOM 810 C CA . GLN A 1 106 ? -19.519 7.423 22.248 1.00 95.56 106 GLN A CA 1
ATOM 811 C C . GLN A 1 106 ? -18.478 6.573 22.983 1.00 95.56 106 GLN A C 1
ATOM 813 O O . GLN A 1 106 ? -18.588 6.337 24.186 1.00 95.56 106 GLN A O 1
ATOM 818 N N . LEU A 1 107 ? -17.447 6.125 22.262 1.00 95.56 107 LEU A N 1
ATOM 819 C CA . LEU A 1 107 ? -16.336 5.348 22.811 1.00 95.56 107 LEU A CA 1
ATOM 820 C C . LEU A 1 107 ? -15.007 6.032 22.482 1.00 95.56 107 LEU A C 1
ATOM 822 O O . LEU A 1 107 ? -14.639 6.149 21.317 1.00 95.56 107 LEU A O 1
ATOM 826 N N . ALA A 1 108 ? -14.262 6.418 23.516 1.00 96.12 108 ALA A N 1
ATOM 827 C CA . ALA A 1 108 ? -12.850 6.767 23.397 1.00 96.12 108 ALA A CA 1
ATOM 828 C C . ALA A 1 108 ? -12.000 5.515 23.666 1.00 96.12 108 ALA A C 1
ATOM 830 O O . ALA A 1 108 ? -12.145 4.874 24.709 1.00 96.12 108 ALA A O 1
ATOM 831 N N . VAL A 1 109 ? -11.126 5.150 22.726 1.00 95.88 109 VAL A N 1
ATOM 832 C CA . VAL A 1 109 ? -10.252 3.974 22.831 1.00 95.88 109 VAL A CA 1
ATOM 833 C C . VAL A 1 109 ? -8.892 4.257 22.200 1.00 95.88 109 VAL A C 1
ATOM 835 O O . VAL A 1 109 ? -8.796 4.978 21.210 1.00 95.88 109 VAL A O 1
ATOM 838 N N . THR A 1 110 ? -7.843 3.662 22.764 1.00 96.56 110 THR A N 1
ATOM 839 C CA . THR A 1 110 ? -6.478 3.720 22.233 1.00 96.56 110 THR A CA 1
ATOM 840 C C . THR A 1 110 ? -6.112 2.368 21.636 1.00 96.56 110 THR A C 1
ATOM 842 O O . THR A 1 110 ? -6.289 1.337 22.285 1.00 96.56 110 THR A O 1
ATOM 845 N N . VAL A 1 111 ? -5.577 2.367 20.414 1.00 95.62 111 VAL A N 1
ATOM 846 C CA . VAL A 1 111 ? -5.106 1.157 19.727 1.00 95.62 111 VAL A CA 1
ATOM 847 C C . VAL A 1 111 ? -3.579 1.152 19.733 1.00 95.62 111 VAL A C 1
ATOM 849 O O . VAL A 1 111 ? -2.952 2.077 19.222 1.00 95.62 111 VAL A O 1
ATOM 852 N N . GLY A 1 112 ? -2.974 0.120 20.323 1.00 95.38 112 GLY A N 1
ATOM 853 C CA . GLY A 1 112 ? -1.532 -0.110 20.221 1.00 95.38 112 GLY A CA 1
ATOM 854 C C . GLY A 1 112 ? -1.191 -0.720 18.864 1.00 95.38 112 GLY A C 1
ATOM 855 O O . GLY A 1 112 ? -1.798 -1.718 18.480 1.00 95.38 112 GLY A O 1
ATOM 856 N N . VAL A 1 113 ? -0.235 -0.132 18.142 1.00 93.00 113 VAL A N 1
ATOM 857 C CA . VAL A 1 113 ? 0.135 -0.563 16.785 1.00 93.00 113 VAL A CA 1
ATOM 858 C C . VAL A 1 113 ? 1.640 -0.799 16.690 1.00 93.00 113 VAL A C 1
ATOM 860 O O . VAL A 1 113 ? 2.430 -0.029 17.234 1.00 93.00 113 VAL A O 1
ATOM 863 N N . ASP A 1 114 ? 2.038 -1.855 15.982 1.00 90.56 114 ASP A N 1
ATOM 864 C CA . ASP A 1 114 ? 3.431 -2.152 15.646 1.00 90.56 114 ASP A CA 1
ATOM 865 C C . ASP A 1 114 ? 3.528 -2.724 14.219 1.00 90.56 114 ASP A C 1
ATOM 867 O O . ASP A 1 114 ? 2.550 -3.222 13.661 1.00 90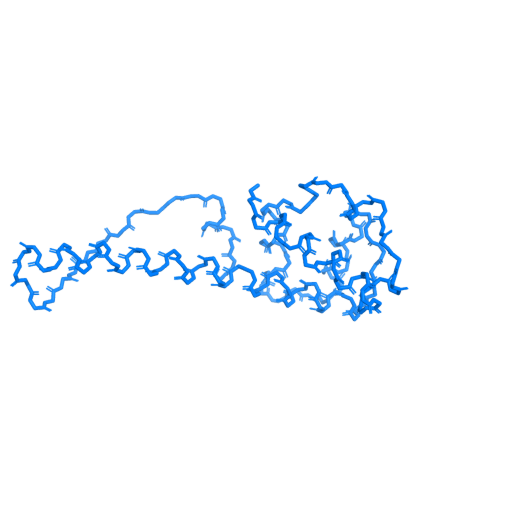.56 114 ASP A O 1
ATOM 871 N N . GLY A 1 115 ? 4.714 -2.646 13.619 1.00 85.50 115 GLY A N 1
ATOM 872 C CA . GLY A 1 115 ? 5.016 -3.170 12.292 1.00 85.50 115 GLY A CA 1
ATOM 873 C C . GLY A 1 115 ? 5.850 -2.209 11.453 1.00 85.50 115 GLY A C 1
ATOM 874 O O . GLY A 1 115 ? 5.594 -1.009 11.400 1.00 85.50 115 GLY A O 1
ATOM 875 N N . THR A 1 116 ? 6.845 -2.745 10.745 1.00 82.56 116 THR A N 1
ATOM 876 C CA . THR A 1 116 ? 7.762 -1.963 9.901 1.00 82.56 116 THR A CA 1
ATOM 877 C C . THR A 1 116 ? 7.027 -1.146 8.839 1.00 82.56 116 THR A C 1
ATOM 879 O O . THR A 1 116 ? 7.391 -0.002 8.606 1.00 82.56 116 THR A O 1
ATOM 882 N N . LEU A 1 117 ? 5.971 -1.699 8.230 1.00 82.50 117 LEU A N 1
ATOM 883 C CA . LEU A 1 117 ? 5.152 -0.958 7.269 1.00 82.50 117 LEU A CA 1
ATOM 884 C C . LEU A 1 117 ? 4.431 0.213 7.948 1.00 82.50 117 LEU A C 1
ATOM 886 O O . LEU A 1 117 ? 4.547 1.332 7.481 1.00 82.50 117 LEU A O 1
ATOM 890 N N . TYR A 1 118 ? 3.763 -0.024 9.077 1.00 83.62 118 TYR A N 1
ATOM 891 C CA . TYR A 1 118 ? 3.034 1.026 9.795 1.00 83.62 118 TYR A CA 1
ATOM 892 C C . TYR A 1 118 ? 3.960 2.149 10.296 1.00 83.62 118 TYR A C 1
ATOM 894 O O . TYR A 1 118 ? 3.556 3.301 10.365 1.00 83.62 118 TYR A O 1
ATOM 902 N N . LYS A 1 119 ? 5.214 1.821 10.636 1.00 83.69 119 LYS A N 1
ATOM 903 C CA . LYS A 1 119 ? 6.210 2.791 11.120 1.00 83.69 119 LYS A CA 1
ATOM 904 C C . LYS A 1 119 ? 6.897 3.589 10.015 1.00 83.69 119 LYS A C 1
ATOM 906 O O . LYS A 1 119 ? 7.292 4.721 10.261 1.00 83.69 119 LYS A O 1
ATOM 911 N N . LEU A 1 120 ? 7.146 2.968 8.862 1.00 80.38 120 LEU A N 1
ATOM 912 C CA . LEU A 1 120 ? 7.990 3.543 7.808 1.00 80.38 120 LEU A CA 1
ATOM 913 C C . LEU A 1 120 ? 7.198 4.056 6.607 1.00 80.38 120 LEU A C 1
ATOM 915 O O . LEU A 1 120 ? 7.766 4.747 5.767 1.00 80.38 120 LEU A O 1
ATOM 919 N N . HIS A 1 121 ? 5.932 3.669 6.460 1.00 77.31 121 HIS A N 1
ATOM 920 C CA . HIS A 1 121 ? 5.111 4.145 5.359 1.00 77.31 121 HIS A CA 1
ATOM 921 C C . HIS A 1 121 ? 4.649 5.586 5.632 1.00 77.31 121 HIS A C 1
ATOM 923 O O . HIS A 1 121 ? 4.145 5.850 6.722 1.00 77.31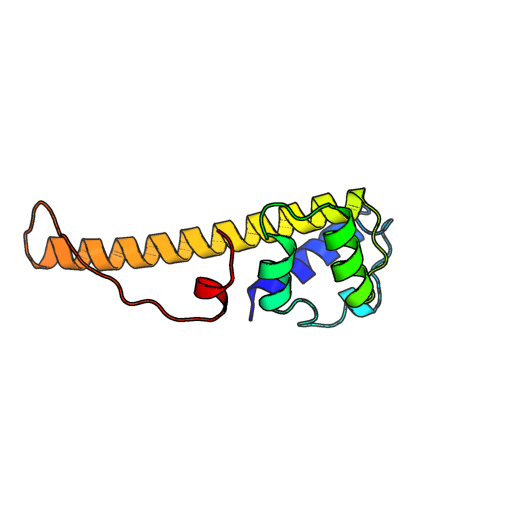 121 HIS A O 1
ATOM 929 N N . PRO A 1 122 ? 4.840 6.520 4.685 1.00 73.88 122 PRO A N 1
ATOM 930 C CA . PRO A 1 122 ? 4.559 7.939 4.912 1.00 73.88 122 PRO A CA 1
ATOM 931 C C . PRO A 1 122 ? 3.061 8.269 5.007 1.00 73.88 122 PRO A C 1
ATOM 933 O O . PRO A 1 122 ? 2.717 9.327 5.530 1.00 73.88 122 PRO A O 1
ATOM 936 N N . GLN A 1 123 ? 2.183 7.387 4.514 1.00 60.00 123 GLN A N 1
ATOM 937 C CA . GLN A 1 123 ? 0.724 7.570 4.487 1.00 60.00 123 GLN A CA 1
ATOM 938 C C . GLN A 1 123 ? -0.057 6.348 4.971 1.00 60.00 123 GLN A C 1
ATOM 940 O O . GLN A 1 123 ? 0.428 5.214 4.758 1.00 60.00 123 GLN A O 1
#

Secondary structure (DSSP, 8-state):
-HHHHHHHHHHHHHHHTTSSGGG---HHHHSTT-S-HHHHHHHH-TT--HHHHHHHHHHTT----HHHHHHHHHHHHHHHHHHHHHHHHHHHHHHHHHHHHTT-SS---------HHHHH---

pLDDT: mean 87.88, std 7.86, range [60.0, 98.06]

InterPro domains:
  IPR001312 Hexokinase [PS51748] (1-123)
  IPR001312 Hexokinase [PTHR19443] (1-123)
  IPR022673 Hexokinase, C-terminal [PF03727] (1-123)
  IPR043129 ATPase, nucleotide binding domain [SSF53067] (1-122)

Sequence (123 aa):
MYLGEIVRRILLELTAKGLLFRGRPSPKLQTPDIFQTKFLSSIESDGLALRQVCAILEELGLHVTCEDSVLVREVCQAVARRAAQLCGAAVAAVVEKIRENRGLEQLAVTVGVDGTLYKLHPQ